Protein AF-A0A2N5MBV7-F1 (afdb_monomer_lite)

Radius of gyration: 13.95 Å; chains: 1; bounding box: 28×32×34 Å

Organism: NCBI:txid673318

Foldseek 3Di:
DDPVLVVLVVVLVVVLVVLVVCVVVVNDDPVRSCVVNVVSVQVSCVVVVNHDPCPVVVVVD

Secondary structure (DSSP, 8-state):
--HHHHHHHHHHHHHHHHHHHHHHTT-S-HHHHHHHHHHHHHHHHHHTTS--TTHHHHTT-

Structure (mmCIF, N/CA/C/O backbone):
data_AF-A0A2N5MBV7-F1
#
_entry.id   AF-A0A2N5MBV7-F1
#
loop_
_atom_site.group_PDB
_atom_site.id
_atom_site.type_sym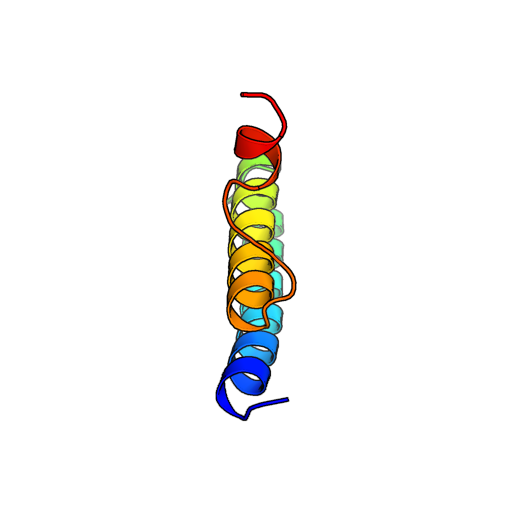bol
_atom_site.label_atom_id
_atom_site.label_alt_id
_atom_site.label_comp_id
_atom_site.label_asym_id
_atom_site.label_entity_id
_atom_site.label_seq_id
_atom_site.pdbx_PDB_ins_code
_atom_site.Cartn_x
_atom_site.Cartn_y
_atom_site.Cartn_z
_atom_site.occupancy
_atom_site.B_iso_or_equiv
_atom_site.auth_seq_id
_atom_site.auth_comp_id
_atom_site.auth_asym_id
_atom_site.auth_atom_id
_atom_site.pdbx_PDB_model_num
ATOM 1 N N . MET A 1 1 ? 1.458 -2.854 -21.430 1.00 63.16 1 MET A N 1
ATOM 2 C CA . MET A 1 1 ? 1.589 -2.993 -19.966 1.00 63.16 1 MET A CA 1
ATOM 3 C C . MET A 1 1 ? 2.354 -4.278 -19.745 1.00 63.16 1 MET A C 1
ATOM 5 O O . MET A 1 1 ? 2.007 -5.252 -20.403 1.00 63.16 1 MET A O 1
ATOM 9 N N . ASP A 1 2 ? 3.447 -4.258 -18.989 1.00 86.25 2 ASP A N 1
ATOM 10 C CA . ASP A 1 2 ? 4.235 -5.475 -18.787 1.00 86.25 2 ASP A CA 1
ATOM 11 C C . ASP A 1 2 ? 3.473 -6.475 -17.888 1.00 86.25 2 ASP A C 1
ATOM 13 O O . ASP A 1 2 ? 2.535 -6.114 -17.164 1.00 86.25 2 ASP A O 1
ATOM 17 N N . GLU A 1 3 ? 3.832 -7.755 -17.984 1.00 91.44 3 GLU A N 1
ATOM 18 C CA . GLU A 1 3 ? 3.189 -8.839 -17.230 1.00 91.44 3 GLU A CA 1
ATOM 19 C C . GLU A 1 3 ? 3.310 -8.634 -15.710 1.00 91.44 3 GLU A C 1
ATOM 21 O O . GLU A 1 3 ? 2.370 -8.901 -14.959 1.00 91.44 3 GLU A O 1
ATOM 26 N N . PHE A 1 4 ? 4.430 -8.067 -15.262 1.00 92.12 4 PHE A N 1
ATOM 27 C CA . PHE A 1 4 ? 4.713 -7.801 -13.859 1.00 92.12 4 PHE A CA 1
ATOM 28 C C . PHE A 1 4 ? 3.822 -6.686 -13.282 1.00 92.12 4 PHE A C 1
ATOM 30 O O . PHE A 1 4 ? 3.231 -6.866 -12.215 1.00 92.12 4 PHE A O 1
ATOM 37 N N . THR A 1 5 ? 3.639 -5.563 -13.982 1.00 92.00 5 THR A N 1
ATOM 38 C CA . THR A 1 5 ? 2.741 -4.481 -13.545 1.00 92.00 5 THR A CA 1
ATOM 39 C C . THR A 1 5 ? 1.279 -4.912 -13.567 1.00 92.00 5 THR A C 1
ATOM 41 O O . THR A 1 5 ? 0.524 -4.533 -12.672 1.00 92.00 5 THR A O 1
ATOM 44 N N . THR A 1 6 ? 0.896 -5.771 -14.514 1.00 94.50 6 THR A N 1
ATOM 45 C CA . THR A 1 6 ? -0.450 -6.364 -14.563 1.00 94.50 6 THR A CA 1
ATOM 46 C C . THR A 1 6 ? -0.716 -7.261 -13.349 1.00 94.50 6 THR A C 1
ATOM 48 O O . THR A 1 6 ? -1.784 -7.196 -12.736 1.00 94.50 6 THR A O 1
ATOM 51 N N . GLU A 1 7 ? 0.253 -8.090 -12.960 1.00 96.44 7 GLU A N 1
ATOM 52 C CA . GLU A 1 7 ? 0.143 -8.941 -11.771 1.00 96.44 7 GLU A CA 1
ATOM 53 C C . GLU A 1 7 ? 0.123 -8.120 -10.471 1.00 96.44 7 GLU A C 1
ATOM 55 O O . GLU A 1 7 ? -0.649 -8.414 -9.554 1.00 96.44 7 GLU A O 1
ATOM 60 N N . LEU A 1 8 ? 0.906 -7.039 -10.396 1.00 96.31 8 LEU A N 1
ATOM 61 C CA . LEU A 1 8 ? 0.871 -6.112 -9.263 1.00 96.31 8 LEU A CA 1
ATOM 62 C C . LEU A 1 8 ? -0.498 -5.450 -9.082 1.00 96.31 8 LEU A C 1
ATOM 64 O O . LEU A 1 8 ? -0.955 -5.318 -7.948 1.00 96.31 8 LEU A O 1
ATOM 68 N N . GLU A 1 9 ? -1.175 -5.057 -10.162 1.00 96.31 9 GLU A N 1
ATOM 69 C CA . GLU A 1 9 ? -2.523 -4.481 -10.083 1.00 96.31 9 GLU A CA 1
ATOM 70 C C . GLU A 1 9 ? -3.549 -5.489 -9.558 1.00 96.31 9 GLU A C 1
ATOM 72 O O . GLU A 1 9 ? -4.347 -5.153 -8.680 1.00 96.31 9 GLU A O 1
ATOM 77 N N . LYS A 1 10 ? -3.489 -6.748 -10.012 1.00 97.06 10 LYS A N 1
ATOM 78 C CA . LYS A 1 10 ? -4.349 -7.820 -9.481 1.00 97.06 10 LYS A CA 1
ATOM 79 C C . LYS A 1 10 ? -4.122 -8.025 -7.984 1.00 97.06 10 LYS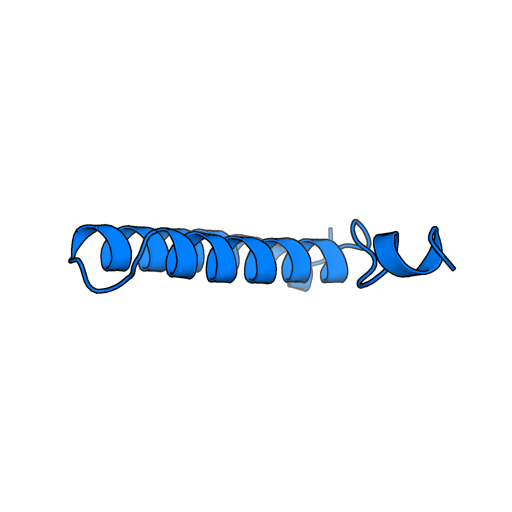 A C 1
ATOM 81 O O . LYS A 1 10 ? -5.080 -8.108 -7.213 1.00 97.06 10 LYS A O 1
ATOM 86 N N . ARG A 1 11 ? -2.858 -8.060 -7.551 1.00 97.69 11 ARG A N 1
ATOM 87 C CA . ARG A 1 11 ? -2.498 -8.182 -6.129 1.00 97.69 11 ARG A CA 1
ATOM 88 C C . ARG A 1 11 ? -2.927 -6.971 -5.318 1.00 97.69 11 ARG A C 1
ATOM 90 O O . ARG A 1 11 ? -3.373 -7.144 -4.187 1.00 97.69 11 ARG A O 1
ATOM 97 N N . LEU A 1 12 ? -2.839 -5.770 -5.888 1.00 98.12 12 LEU A N 1
ATOM 98 C CA . LEU A 1 12 ? -3.325 -4.553 -5.251 1.00 98.12 12 LEU A CA 1
ATOM 99 C C . LEU A 1 12 ? -4.827 -4.655 -4.981 1.00 98.12 12 LEU A C 1
ATOM 101 O O . LEU A 1 12 ? -5.235 -4.410 -3.856 1.00 98.12 12 LEU A O 1
ATOM 105 N N . VAL A 1 13 ? -5.639 -5.102 -5.944 1.00 98.31 13 VAL A N 1
ATOM 106 C CA . VAL A 1 13 ? -7.089 -5.290 -5.738 1.00 98.31 13 VAL A CA 1
ATOM 107 C C . VAL A 1 13 ? -7.380 -6.244 -4.573 1.00 98.31 13 VAL A C 1
ATOM 109 O O . VAL A 1 13 ? -8.206 -5.938 -3.711 1.00 98.31 13 VAL A O 1
ATOM 112 N N . LEU A 1 14 ? -6.675 -7.379 -4.505 1.00 98.44 14 LEU A N 1
ATOM 113 C CA . LEU A 1 14 ? -6.815 -8.330 -3.395 1.00 98.44 14 LEU A CA 1
ATOM 114 C C . LEU A 1 14 ? -6.399 -7.708 -2.059 1.00 98.44 14 LEU A C 1
ATOM 116 O O . LEU A 1 14 ? -7.083 -7.872 -1.050 1.00 98.44 14 LEU A O 1
ATOM 120 N N . TYR A 1 15 ? -5.300 -6.963 -2.058 1.00 98.38 15 TYR A N 1
ATOM 121 C CA . TYR A 1 15 ? -4.805 -6.278 -0.875 1.00 98.38 15 TYR A CA 1
ATOM 122 C C . TYR A 1 15 ? -5.783 -5.208 -0.371 1.00 98.38 15 TYR A C 1
ATOM 124 O O . TYR A 1 15 ? -6.072 -5.152 0.823 1.00 98.38 15 TYR A O 1
ATOM 132 N N . GLU A 1 16 ? -6.348 -4.392 -1.265 1.00 98.25 16 GLU A N 1
ATOM 133 C CA . GLU A 1 16 ? -7.336 -3.374 -0.901 1.00 98.25 16 GLU A CA 1
ATOM 134 C C . GLU A 1 16 ? -8.573 -4.001 -0.253 1.00 98.25 16 GLU A C 1
ATOM 136 O O . GLU A 1 16 ? -9.070 -3.471 0.743 1.00 98.25 16 GLU A O 1
ATOM 141 N N . LYS A 1 17 ? -9.021 -5.157 -0.759 1.00 98.31 17 LYS A N 1
ATOM 142 C CA . LYS A 1 17 ? -10.114 -5.928 -0.158 1.00 98.31 17 LYS A CA 1
ATOM 143 C C . LYS A 1 17 ? -9.785 -6.352 1.276 1.00 98.31 17 LYS A C 1
ATOM 145 O O . LYS A 1 17 ? -10.564 -6.050 2.176 1.00 98.31 17 LYS A O 1
ATOM 150 N N . VAL A 1 18 ? -8.613 -6.953 1.503 1.00 98.12 18 VAL A N 1
ATOM 151 C CA . VAL A 1 18 ? -8.166 -7.366 2.849 1.00 98.12 18 VAL A CA 1
ATOM 152 C C . VAL A 1 18 ? -8.122 -6.174 3.807 1.00 98.12 18 VAL A C 1
ATOM 154 O O . VAL A 1 18 ? -8.577 -6.269 4.943 1.00 98.12 18 VAL A O 1
ATOM 157 N N . ILE A 1 19 ? -7.621 -5.021 3.360 1.00 97.94 19 ILE A N 1
ATOM 158 C CA . ILE A 1 19 ? -7.561 -3.816 4.197 1.00 97.94 19 ILE A CA 1
ATOM 159 C C . ILE A 1 19 ? -8.965 -3.317 4.575 1.00 97.94 19 ILE A C 1
ATOM 161 O O . ILE A 1 19 ? -9.173 -2.897 5.715 1.00 97.94 19 ILE A O 1
ATOM 165 N N . GLN A 1 20 ? -9.939 -3.369 3.659 1.00 96.94 20 GLN A N 1
ATOM 166 C CA . GLN A 1 20 ? -11.322 -3.000 3.982 1.00 96.94 20 GLN A CA 1
ATOM 167 C C . GLN A 1 20 ? -11.984 -4.004 4.929 1.00 96.94 20 GLN A C 1
ATOM 169 O O . GLN A 1 20 ? -12.670 -3.587 5.857 1.00 96.94 20 GLN A O 1
ATOM 174 N N . GLU A 1 21 ? -11.746 -5.303 4.759 1.00 98.00 21 GLU A N 1
ATOM 175 C CA . GLU A 1 21 ? -12.241 -6.330 5.685 1.00 98.00 21 GLU A CA 1
ATOM 176 C C . GLU A 1 21 ? -11.694 -6.097 7.098 1.00 98.00 21 GLU A C 1
ATOM 178 O O . GLU A 1 21 ? -12.460 -5.993 8.054 1.00 98.00 21 GLU A O 1
ATOM 183 N N . LYS A 1 22 ? -10.383 -5.863 7.232 1.00 97.44 22 LYS A N 1
ATOM 184 C CA . LYS A 1 22 ? -9.749 -5.579 8.530 1.00 97.44 22 LYS A CA 1
ATOM 185 C C . LYS A 1 22 ? -10.200 -4.259 9.154 1.00 97.44 22 LYS A C 1
ATOM 187 O O . LYS A 1 22 ? -10.234 -4.139 10.379 1.00 97.44 22 LYS A O 1
ATOM 192 N N . LYS A 1 23 ? -10.600 -3.281 8.338 1.00 97.06 23 LYS A N 1
ATOM 193 C CA . LYS A 1 23 ? -11.284 -2.071 8.813 1.00 97.06 23 LYS A CA 1
ATOM 194 C C . LYS A 1 23 ? -12.661 -2.397 9.397 1.00 97.06 23 LYS A C 1
ATOM 196 O O . LYS A 1 23 ? -12.986 -1.887 10.465 1.00 97.06 23 LYS A O 1
ATOM 201 N N . LEU A 1 24 ? -13.461 -3.213 8.708 1.00 96.94 24 LEU A N 1
ATOM 202 C CA . LEU A 1 24 ? -14.806 -3.603 9.151 1.00 96.94 24 LEU A CA 1
ATOM 203 C C . LEU A 1 24 ? -14.773 -4.474 10.415 1.00 96.94 24 LEU A C 1
ATOM 205 O O . LEU A 1 24 ? -15.633 -4.321 11.273 1.00 96.94 24 LEU A O 1
ATOM 209 N N . GLU A 1 25 ? -13.746 -5.311 10.570 1.00 97.75 25 GLU A N 1
ATOM 210 C CA . GLU A 1 25 ? -13.479 -6.088 11.792 1.00 97.75 25 GLU A CA 1
ATOM 211 C C . GLU A 1 25 ? -13.039 -5.214 12.988 1.00 97.75 25 GLU A C 1
ATOM 213 O O . GLU A 1 25 ? -12.840 -5.724 14.087 1.00 97.75 25 GLU A O 1
ATOM 218 N N . GLY A 1 26 ? -12.847 -3.902 12.798 1.00 96.94 26 GLY A N 1
ATOM 219 C CA . GLY A 1 26 ? -12.378 -2.993 13.848 1.00 96.94 26 GLY A CA 1
ATOM 220 C C . GLY A 1 26 ? -10.891 -3.138 14.192 1.00 96.94 26 GLY A C 1
ATOM 221 O O . GLY A 1 26 ? -10.422 -2.520 15.144 1.00 96.94 26 GLY A O 1
ATOM 222 N N . LEU A 1 27 ? -10.128 -3.909 13.409 1.00 97.31 27 LEU A N 1
ATOM 223 C CA . LEU A 1 27 ? -8.697 -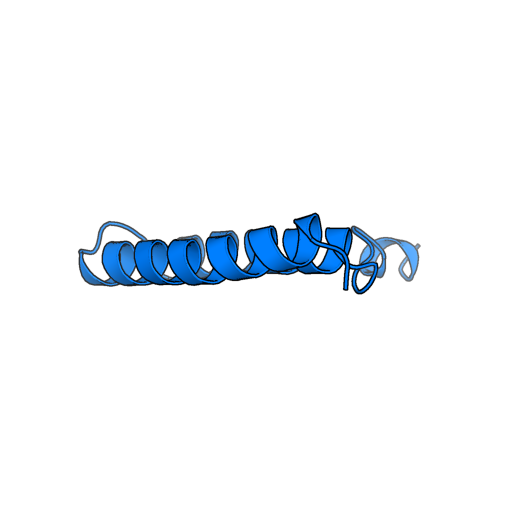4.156 13.634 1.00 97.31 27 LEU A CA 1
ATOM 224 C C . LEU A 1 27 ? -7.800 -3.025 13.116 1.00 97.31 27 LEU A C 1
ATOM 226 O O . LEU A 1 27 ? -6.605 -2.988 13.409 1.00 97.31 27 LEU A O 1
ATOM 230 N N . MET A 1 28 ? -8.351 -2.100 12.326 1.00 96.44 28 MET A N 1
ATOM 231 C CA . MET A 1 28 ? -7.605 -0.988 11.743 1.00 96.44 28 MET A CA 1
ATOM 232 C C . MET A 1 28 ? -8.344 0.333 11.908 1.00 96.44 28 MET A C 1
ATOM 234 O O . MET A 1 28 ? -9.516 0.466 11.559 1.00 96.44 28 MET A O 1
ATOM 238 N N . THR A 1 29 ? -7.618 1.360 12.353 1.00 97.00 29 THR A N 1
ATOM 239 C CA . THR A 1 29 ? -8.157 2.724 12.366 1.00 97.00 29 THR A CA 1
ATOM 240 C C . THR A 1 29 ? -8.311 3.264 10.936 1.00 97.00 29 THR A C 1
ATOM 242 O O . THR A 1 29 ? -7.544 2.877 10.045 1.00 97.00 29 THR A O 1
ATOM 245 N N . PRO A 1 30 ? -9.219 4.231 10.692 1.00 96.25 30 PRO A N 1
ATOM 246 C CA . PRO A 1 30 ? -9.341 4.879 9.384 1.00 96.25 30 PRO A CA 1
ATOM 247 C C . PRO A 1 30 ? -8.029 5.501 8.883 1.00 96.25 30 PRO A C 1
ATOM 249 O O . PRO A 1 30 ? -7.726 5.439 7.692 1.00 96.25 30 PRO A O 1
ATOM 252 N N . LYS A 1 31 ? -7.216 6.059 9.793 1.00 97.50 31 LYS A N 1
ATOM 253 C CA . LYS A 1 31 ? -5.900 6.620 9.461 1.00 97.50 31 LYS A CA 1
ATOM 254 C C . LYS A 1 31 ? -4.952 5.531 8.960 1.00 97.50 31 LYS A C 1
ATOM 256 O O . LYS A 1 31 ? -4.332 5.707 7.916 1.00 97.50 31 LYS A O 1
ATOM 261 N N . THR A 1 32 ? -4.893 4.404 9.667 1.00 96.69 32 THR A N 1
ATOM 262 C CA . THR A 1 32 ? -4.073 3.245 9.292 1.00 96.69 32 THR A CA 1
ATOM 263 C C . THR A 1 32 ? -4.465 2.726 7.908 1.00 96.69 32 THR A C 1
ATOM 265 O O . THR A 1 32 ? -3.602 2.565 7.049 1.00 96.69 32 THR A O 1
ATOM 268 N N . VAL A 1 33 ? -5.766 2.549 7.653 1.00 97.81 33 VAL A N 1
ATOM 269 C CA . VAL A 1 33 ? -6.295 2.137 6.340 1.00 97.81 33 VAL A CA 1
ATOM 270 C C . VAL A 1 33 ? -5.831 3.084 5.235 1.00 97.81 33 VAL A C 1
ATOM 272 O O . VAL A 1 33 ? -5.269 2.641 4.235 1.00 97.81 33 VAL A O 1
ATOM 275 N N . ASN A 1 34 ? -6.000 4.393 5.433 1.00 97.44 34 ASN A N 1
ATOM 276 C CA . ASN A 1 34 ? -5.595 5.390 4.444 1.00 97.44 34 ASN A CA 1
ATOM 277 C C . ASN A 1 34 ? -4.090 5.342 4.156 1.00 97.44 34 ASN A C 1
ATOM 279 O O . ASN A 1 34 ? -3.697 5.429 2.992 1.00 97.44 34 ASN A O 1
ATOM 283 N N . THR A 1 35 ? -3.254 5.173 5.184 1.00 97.50 35 THR A N 1
ATOM 284 C CA . THR A 1 35 ? -1.802 5.019 5.033 1.00 97.50 35 THR A CA 1
ATOM 285 C C . THR A 1 35 ? -1.468 3.812 4.153 1.00 97.50 35 THR A C 1
ATOM 287 O O . THR A 1 35 ? -0.807 3.977 3.127 1.00 97.50 35 THR A O 1
ATOM 290 N N . TYR A 1 36 ? -1.974 2.621 4.479 1.00 97.69 36 TYR A N 1
ATOM 291 C CA . TYR A 1 36 ? -1.677 1.405 3.714 1.00 97.69 36 TYR A CA 1
ATOM 292 C C . TYR A 1 36 ? -2.152 1.480 2.259 1.00 97.69 36 TYR A C 1
ATOM 294 O O . TYR A 1 36 ? -1.389 1.161 1.343 1.00 97.69 36 TYR A O 1
ATOM 302 N N . LEU A 1 37 ? -3.376 1.960 2.022 1.00 97.88 37 LEU A N 1
ATOM 303 C CA . LEU A 1 37 ? -3.908 2.121 0.665 1.00 97.88 37 LEU A CA 1
ATOM 304 C C . LEU A 1 37 ? -3.107 3.151 -0.136 1.00 97.88 37 LEU A C 1
ATOM 306 O O . LEU A 1 37 ? -2.795 2.929 -1.301 1.00 97.88 37 LEU A O 1
ATOM 310 N N . THR A 1 38 ? -2.723 4.268 0.484 1.00 96.31 38 THR A N 1
ATOM 311 C CA . THR A 1 38 ? -1.937 5.307 -0.194 1.00 96.31 38 THR A CA 1
ATOM 312 C C . THR A 1 38 ? -0.573 4.776 -0.623 1.00 96.31 38 THR A C 1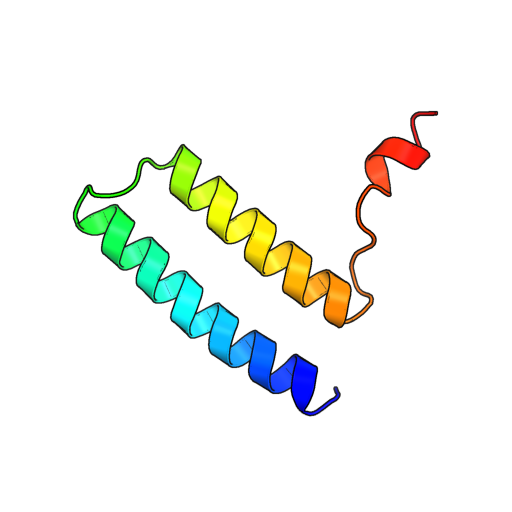
ATOM 314 O O . THR A 1 38 ? -0.172 4.968 -1.771 1.00 96.31 38 THR A O 1
ATOM 317 N N . HIS A 1 39 ? 0.145 4.094 0.272 1.00 95.69 39 H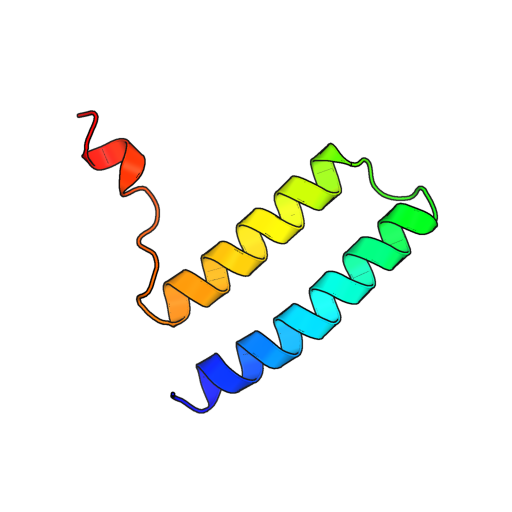IS A N 1
ATOM 318 C CA . HIS A 1 39 ? 1.486 3.596 -0.030 1.00 95.69 39 HIS A CA 1
ATOM 319 C C . HIS A 1 39 ? 1.472 2.458 -1.050 1.00 95.69 39 HIS A C 1
ATOM 321 O O . HIS A 1 39 ? 2.270 2.489 -1.983 1.00 95.69 39 HIS A O 1
ATOM 327 N N . SER A 1 40 ? 0.541 1.510 -0.932 1.00 97.38 40 SER A N 1
ATOM 328 C CA . SER A 1 40 ? 0.405 0.412 -1.900 1.00 97.38 40 SER A CA 1
ATOM 329 C C . SER A 1 40 ? 0.033 0.914 -3.301 1.00 97.38 40 SER A C 1
ATOM 331 O O . SER A 1 40 ? 0.678 0.537 -4.279 1.00 97.38 40 SER A O 1
ATOM 333 N N . ARG A 1 41 ? -0.916 1.854 -3.417 1.00 96.62 41 ARG A N 1
ATOM 334 C CA . ARG A 1 41 ? -1.268 2.488 -4.702 1.00 96.62 41 ARG A CA 1
ATOM 335 C C . ARG A 1 41 ? -0.103 3.264 -5.302 1.00 96.62 41 ARG A C 1
ATOM 337 O O . ARG A 1 41 ? 0.164 3.148 -6.495 1.00 96.62 41 ARG A O 1
ATOM 344 N N . ASN A 1 42 ? 0.600 4.055 -4.492 1.00 95.50 42 ASN A N 1
ATOM 345 C CA . ASN A 1 42 ? 1.755 4.815 -4.967 1.00 95.50 42 ASN A CA 1
ATOM 346 C C . ASN A 1 42 ? 2.896 3.896 -5.413 1.00 95.50 42 ASN A C 1
ATOM 348 O O . ASN A 1 42 ? 3.536 4.195 -6.415 1.00 95.50 42 ASN A O 1
ATOM 352 N N . PHE A 1 43 ? 3.109 2.770 -4.729 1.00 95.12 43 PHE A N 1
ATOM 353 C CA . PHE A 1 43 ? 4.079 1.759 -5.140 1.00 95.12 43 PHE A CA 1
ATOM 354 C C . PHE A 1 43 ? 3.747 1.185 -6.524 1.00 95.12 43 PHE A C 1
ATOM 356 O O . PHE A 1 43 ? 4.596 1.208 -7.409 1.00 95.12 43 PHE A O 1
ATOM 363 N N . VAL A 1 44 ? 2.499 0.773 -6.773 1.00 95.56 44 VAL A N 1
ATOM 364 C CA . VAL A 1 44 ? 2.104 0.272 -8.104 1.00 95.56 44 VAL A CA 1
ATOM 365 C C . VAL A 1 44 ? 2.229 1.360 -9.174 1.00 95.56 44 VAL A C 1
ATOM 367 O O . VAL A 1 44 ? 2.722 1.104 -10.271 1.00 95.56 44 VAL A O 1
ATOM 370 N N . ARG A 1 45 ? 1.849 2.605 -8.861 1.00 94.50 45 ARG A N 1
ATOM 371 C CA . ARG A 1 45 ? 2.046 3.734 -9.782 1.00 94.50 45 ARG A CA 1
ATOM 372 C C . ARG A 1 45 ? 3.523 3.990 -10.085 1.00 94.50 45 ARG A C 1
ATOM 374 O O . ARG A 1 45 ? 3.825 4.337 -11.223 1.00 94.50 45 ARG A O 1
ATOM 381 N N . TRP A 1 46 ? 4.410 3.813 -9.105 1.00 94.00 46 TRP A N 1
ATOM 382 C CA . TRP A 1 46 ? 5.856 3.930 -9.285 1.00 94.00 46 TRP A CA 1
ATOM 383 C C . TRP A 1 46 ? 6.380 2.857 -10.237 1.00 94.00 46 TRP A C 1
ATOM 385 O O . TRP A 1 46 ? 7.054 3.189 -11.207 1.00 94.00 46 TRP A O 1
ATOM 395 N N . CYS A 1 47 ? 5.979 1.597 -10.039 1.00 93.06 47 CYS A N 1
ATOM 396 C CA . CYS A 1 47 ? 6.335 0.496 -10.940 1.00 93.06 47 CYS A CA 1
ATOM 397 C C . CYS A 1 47 ? 5.861 0.731 -12.383 1.00 93.06 47 CYS A C 1
ATOM 399 O O . CYS A 1 47 ? 6.502 0.272 -13.320 1.00 93.06 47 CYS A O 1
ATOM 401 N N . LYS A 1 48 ? 4.763 1.475 -12.572 1.00 92.12 48 LYS A N 1
ATOM 402 C CA . LYS A 1 48 ? 4.231 1.850 -13.893 1.00 92.12 48 LYS A CA 1
ATOM 403 C C . LYS A 1 48 ? 4.880 3.097 -14.509 1.00 92.12 48 LYS A C 1
ATOM 405 O O . LYS A 1 48 ? 4.482 3.488 -15.600 1.00 92.12 48 LYS A O 1
ATOM 410 N N . GLY A 1 49 ? 5.794 3.770 -13.806 1.00 90.69 49 GLY A N 1
ATOM 411 C CA . GLY A 1 49 ? 6.356 5.057 -14.234 1.00 90.69 49 GLY A CA 1
ATOM 412 C C . GLY A 1 49 ? 5.381 6.242 -14.143 1.00 90.69 49 GLY A C 1
ATOM 413 O O . GLY A 1 49 ? 5.694 7.333 -14.600 1.00 90.69 49 GLY A O 1
ATOM 414 N N . ASN A 1 50 ? 4.211 6.058 -13.520 1.00 88.69 50 ASN A N 1
ATOM 415 C CA . ASN A 1 50 ? 3.153 7.074 -13.386 1.00 88.69 50 ASN A CA 1
ATOM 416 C C . ASN A 1 50 ? 3.225 7.846 -12.052 1.00 88.69 50 ASN A C 1
ATOM 418 O O . ASN A 1 50 ? 2.254 8.497 -11.630 1.00 88.69 50 ASN A O 1
ATOM 422 N N . PHE A 1 51 ? 4.323 7.679 -11.317 1.00 90.50 51 PHE A N 1
ATOM 423 C CA . PHE A 1 51 ? 4.578 8.318 -10.034 1.00 90.50 51 PHE A CA 1
ATOM 424 C C . PHE A 1 51 ? 6.075 8.312 -9.733 1.00 90.50 51 PHE A C 1
ATOM 426 O O . PHE A 1 51 ? 6.718 7.271 -9.845 1.00 90.50 51 PHE A O 1
ATOM 433 N N . ASP A 1 52 ? 6.596 9.450 -9.283 1.00 89.06 52 ASP A N 1
ATOM 434 C CA . ASP A 1 52 ? 7.970 9.593 -8.816 1.00 89.06 52 ASP A CA 1
ATOM 435 C C . ASP A 1 52 ? 7.984 9.919 -7.305 1.00 89.06 52 ASP A C 1
ATOM 437 O O . ASP A 1 52 ? 7.476 10.966 -6.872 1.00 89.06 52 ASP A O 1
ATOM 441 N N . PRO A 1 53 ? 8.523 9.020 -6.459 1.00 87.19 53 PRO A N 1
ATOM 442 C CA . PRO A 1 53 ? 8.627 9.246 -5.026 1.00 87.19 53 PRO A CA 1
ATOM 443 C C . PRO A 1 53 ? 9.392 10.533 -4.683 1.00 87.19 53 PRO A C 1
ATOM 445 O O . PRO A 1 53 ? 10.545 10.737 -5.048 1.00 87.19 53 PRO A O 1
ATOM 448 N N . GLY A 1 54 ? 8.759 11.405 -3.898 1.00 82.62 54 GLY A N 1
ATOM 449 C CA . GLY A 1 54 ? 9.396 12.635 -3.419 1.00 82.62 54 GLY A CA 1
ATOM 450 C C . GLY A 1 54 ? 9.397 13.794 -4.419 1.00 82.62 54 GLY A C 1
ATOM 451 O O . GLY A 1 54 ? 9.893 14.862 -4.068 1.00 82.62 54 GLY A O 1
ATOM 452 N N . GLU A 1 55 ? 8.774 13.652 -5.594 1.00 82.31 55 GLU A N 1
ATOM 453 C CA . GLU A 1 55 ? 8.623 14.731 -6.585 1.00 82.31 55 GLU A CA 1
ATOM 454 C C . GLU A 1 55 ? 8.099 16.034 -5.966 1.00 82.31 55 GLU A C 1
ATOM 456 O O . GLU A 1 55 ? 8.695 17.099 -6.122 1.00 82.31 55 GLU A O 1
ATOM 461 N N . LYS A 1 56 ? 7.056 15.939 -5.135 1.00 75.94 56 LYS A N 1
ATOM 462 C CA . LYS A 1 56 ? 6.474 17.092 -4.429 1.00 75.94 56 LYS A CA 1
ATOM 463 C C . LYS A 1 56 ? 7.446 17.805 -3.482 1.00 75.94 56 LYS A C 1
ATOM 465 O O . LYS A 1 56 ? 7.271 18.993 -3.226 1.00 75.94 56 LYS A O 1
ATOM 470 N N . ASN A 1 57 ? 8.436 17.094 -2.944 1.00 75.56 57 ASN A N 1
ATOM 471 C CA . ASN A 1 57 ? 9.442 17.664 -2.045 1.00 75.56 57 ASN A CA 1
ATOM 472 C C . ASN A 1 57 ? 10.607 18.290 -2.817 1.00 75.56 57 ASN A C 1
ATOM 474 O O . ASN A 1 57 ? 11.257 19.185 -2.287 1.00 75.56 57 ASN A O 1
ATOM 478 N N . ARG A 1 58 ? 10.857 17.848 -4.059 1.00 76.88 58 ARG A N 1
ATOM 479 C CA . ARG A 1 58 ? 11.865 18.449 -4.944 1.00 76.88 58 ARG A CA 1
ATOM 480 C C . ARG A 1 58 ? 11.411 19.797 -5.500 1.00 76.88 58 ARG A C 1
ATOM 482 O O . ARG A 1 58 ? 12.229 20.691 -5.599 1.00 76.88 58 ARG A O 1
ATOM 489 N N . ILE A 1 59 ? 10.116 19.967 -5.780 1.00 67.88 59 ILE A N 1
ATOM 490 C CA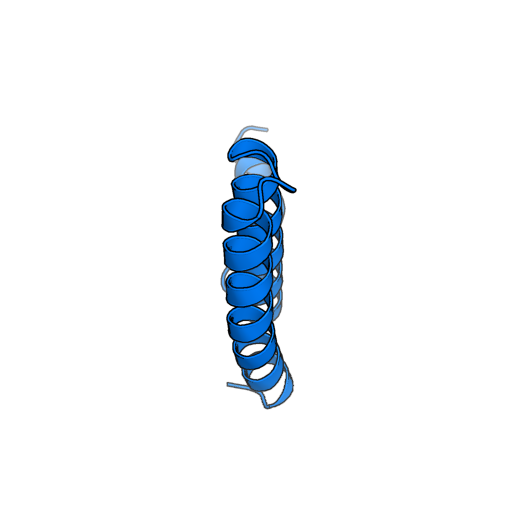 . ILE A 1 59 ? 9.552 21.237 -6.288 1.00 67.88 59 ILE A CA 1
ATOM 491 C C . ILE A 1 59 ? 9.614 22.368 -5.242 1.00 67.88 59 ILE A C 1
ATOM 493 O O . ILE A 1 59 ? 9.591 23.543 -5.587 1.00 67.88 59 ILE A O 1
ATOM 497 N N . LYS A 1 60 ? 9.663 22.024 -3.951 1.00 58.47 60 LYS A N 1
ATOM 498 C CA . LYS A 1 60 ? 9.667 22.992 -2.843 1.00 58.47 60 LYS A CA 1
ATOM 499 C C . LYS A 1 60 ? 11.067 23.367 -2.338 1.00 58.47 60 LYS A C 1
ATOM 501 O O . LYS A 1 60 ? 11.148 24.068 -1.331 1.00 58.47 60 LYS A O 1
ATOM 506 N N . ARG A 1 61 ? 12.131 22.851 -2.954 1.00 53.00 61 ARG A N 1
ATOM 507 C CA . ARG A 1 61 ? 13.523 23.098 -2.561 1.00 53.00 61 ARG A CA 1
ATOM 508 C C . ARG A 1 61 ? 14.233 23.984 -3.564 1.00 53.00 61 ARG A C 1
ATOM 510 O O . ARG A 1 61 ? 13.933 23.842 -4.766 1.00 53.00 61 ARG A O 1
#

Sequence (61 aa):
MDEFTTELEKRLVLYEKVIQEKKLEGLMTPKTVNTYLTHSRNFVRWCKGNFDPGEKNRIKR

pLDDT: mean 91.88, std 10.03, range [53.0, 98.44]